Protein AF-Q26661-F1 (afdb_monomer)

Radius of gyration: 33.46 Å; Cα contacts (8 Å, |Δi|>4): 283; chains: 1; bounding box: 77×28×89 Å

Foldseek 3Di:
DFQCVVVQAPPPWDWADDDVDIATHEDAQFDDRRRPDGDFQCPVVQAPPPWDWDGDRNHIATHADQQFDDRRSPDGDFPCVVVQAPPPWDWAGDRNDIATHEDPQFDDRRSPHGNDDDDPQFGQDPVRDTWDWDQDPVRDTDTDDDDPVNVVVPDD

Solvent-accessible surface area (backbone atoms only — not comparable to full-atom values): 9278 Å² total; per-residue (Å²): 134,72,62,50,80,72,61,72,28,32,85,81,17,47,65,40,78,49,93,95,43,63,47,39,49,49,40,86,31,38,36,67,79,34,18,78,37,74,48,66,52,42,77,79,58,65,31,31,85,78,19,48,65,41,65,40,89,59,38,65,45,42,49,49,43,86,28,38,35,66,82,32,18,74,37,71,48,65,53,46,76,76,60,65,30,30,85,79,18,48,62,41,66,50,77,61,42,63,47,41,50,49,42,94,55,33,32,66,79,33,19,78,40,73,53,78,44,74,98,86,80,50,38,52,55,103,82,75,46,80,51,64,80,54,86,45,101,84,74,58,74,63,57,77,88,70,54,75,70,51,60,77,67,71,74,127

Sequence (156 aa):
IDECASMPCLNGGACIEMVNGYTCQCVAGYTGVICETDIDECASAPCQNGGVCTDTINGYICACVPGFTGSNCETNINECASLPCQNGGLCIDGIAGYTCQCRLGYIGVNCEEVGFCDLEGMWYNECNDQVTITKTSTGMMLGDYMTYNERALGYA

Mean predicted aligned error: 12.05 Å

Secondary structure (DSSP, 8-state):
--GGGG----TTPEEEEETTEEEEEPPTTEESTTS-EE--TTTT----TTPEEEEETTEEEEEPPTTEESTTS-EE--GGGG----TTPEEEE-SSSEEEEPPTTEESTTS-EE----TTS-EE-TT--EE--BPPTTS--B-----HHHHTTT--

InterPro domains:
  IPR000152 EGF-type aspartate/asparagine hydroxylation site [PS00010] (53-64)
  IPR000152 EGF-type aspartate/asparagine hydroxylation site [PS00010] (91-102)
  IPR000742 EGF-like domain [PF00008] (4-32)
  IPR000742 EGF-like domain [PF00008] (42-72)
  IPR000742 EGF-like domain [PF00008] (80-109)
  IPR000742 EGF-like domain [PS00022] (24-35)
  IPR000742 EGF-like domain [PS00022] (62-73)
  IPR000742 EGF-like domain [PS00022] (100-111)
  IPR000742 EGF-like domain [PS01186] (24-35)
  IPR000742 EGF-like domain [PS01186] (62-73)
  IPR000742 EGF-like domain [PS01186] (100-111)
  IPR000742 EGF-like domain [PS50026] (1-36)
  IPR000742 EGF-like domain [PS50026] (38-74)
  IPR000742 EGF-like domain [PS50026] (76-112)
  IPR000742 EGF-like domain [SM00181] (3-36)
  IPR000742 EGF-like domain [SM00181] (41-74)
  IPR000742 EGF-like domain [SM00181] (79-112)
  IPR001881 EGF-like calcium-binding domain [SM00179] (1-36)
  IPR001881 EGF-like calcium-binding domain [SM00179] (38-74)
  IPR001881 EGF-like calcium-binding domain [SM00179] (76-112)

pLDDT: mean 81.38, std 23.87, range [35.12, 98.75]

Organism: Strongylocentrotus purpuratus (NCBI:txid7668)

Structure (mmCIF, N/CA/C/O backbone):
data_AF-Q26661-F1
#
_entry.id   AF-Q26661-F1
#
loop_
_atom_site.group_PDB
_atom_site.id
_atom_site.type_symbol
_atom_site.label_atom_id
_atom_site.label_alt_id
_atom_site.label_comp_id
_atom_site.label_asym_id
_atom_site.label_entity_id
_atom_site.label_seq_id
_atom_site.pdbx_PDB_ins_code
_atom_site.Cartn_x
_atom_site.Cartn_y
_atom_site.Cartn_z
_atom_site.occupancy
_atom_site.B_iso_or_equiv
_atom_site.auth_seq_id
_atom_site.auth_comp_id
_atom_site.auth_asym_id
_atom_site.auth_atom_id
_atom_site.pdbx_PDB_model_num
ATOM 1 N N . ILE A 1 1 ? 30.501 -5.701 -43.482 1.00 84.62 1 ILE A N 1
ATOM 2 C CA . ILE A 1 1 ? 31.016 -5.592 -42.101 1.00 84.62 1 ILE A CA 1
ATOM 3 C C . ILE A 1 1 ? 29.849 -6.008 -41.227 1.00 84.62 1 ILE A C 1
ATOM 5 O O . ILE A 1 1 ? 28.746 -5.713 -41.646 1.00 84.62 1 ILE A O 1
ATOM 9 N N . ASP A 1 2 ? 30.073 -6.782 -40.169 1.00 89.38 2 ASP A N 1
ATOM 10 C CA . ASP A 1 2 ? 29.000 -7.214 -39.264 1.00 89.38 2 ASP A CA 1
ATOM 11 C C . ASP A 1 2 ? 29.128 -6.383 -37.989 1.00 89.38 2 ASP A C 1
ATOM 13 O O . ASP A 1 2 ? 30.044 -6.580 -37.184 1.00 89.38 2 ASP A O 1
ATOM 17 N N . GLU A 1 3 ? 28.260 -5.390 -3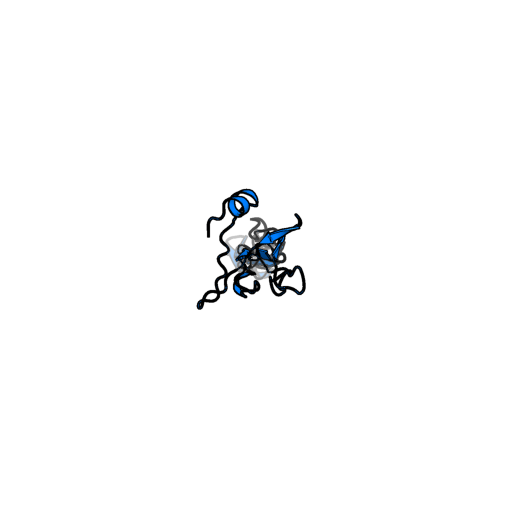7.852 1.00 93.56 3 GLU A N 1
ATOM 18 C CA . GLU A 1 3 ? 28.224 -4.490 -36.708 1.00 93.56 3 GLU A CA 1
ATOM 19 C C . GLU A 1 3 ? 27.760 -5.206 -35.422 1.00 93.56 3 GLU A C 1
ATOM 21 O O . GLU A 1 3 ? 28.172 -4.824 -34.319 1.00 93.56 3 GLU A O 1
ATOM 26 N N . CYS A 1 4 ? 26.983 -6.289 -35.542 1.00 96.12 4 CYS A N 1
ATOM 27 C CA . CYS A 1 4 ? 26.506 -7.092 -34.416 1.00 96.12 4 CYS A CA 1
ATOM 28 C C . CYS A 1 4 ? 27.573 -8.028 -33.828 1.00 96.12 4 CYS A C 1
ATOM 30 O O . CYS A 1 4 ? 27.434 -8.443 -32.675 1.00 96.12 4 CYS A O 1
ATOM 32 N N . ALA A 1 5 ? 28.674 -8.298 -34.539 1.00 95.50 5 ALA A N 1
ATOM 33 C CA . ALA A 1 5 ? 29.789 -9.114 -34.041 1.00 95.50 5 ALA A CA 1
ATOM 34 C C . ALA A 1 5 ? 30.406 -8.588 -32.724 1.00 95.50 5 ALA A C 1
ATOM 36 O O . ALA A 1 5 ? 31.016 -9.347 -31.971 1.00 95.50 5 ALA A O 1
ATOM 37 N N . SER A 1 6 ? 30.240 -7.292 -32.437 1.00 94.31 6 SER A N 1
ATOM 38 C CA . SER A 1 6 ? 30.691 -6.638 -31.200 1.00 94.31 6 SER A CA 1
ATOM 39 C C . SER A 1 6 ? 29.724 -6.764 -30.014 1.00 94.31 6 SER A C 1
A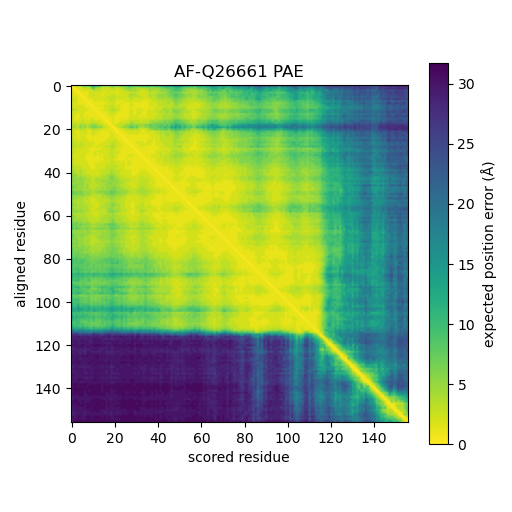TOM 41 O O . SER A 1 6 ? 30.071 -6.331 -28.918 1.00 94.31 6 SER A O 1
ATOM 43 N N . MET A 1 7 ? 28.542 -7.361 -30.216 1.00 95.25 7 MET A N 1
ATOM 44 C CA . MET A 1 7 ? 27.441 -7.423 -29.242 1.00 95.25 7 MET A CA 1
ATOM 45 C C . MET A 1 7 ? 27.111 -6.045 -28.631 1.00 95.25 7 MET A C 1
ATOM 47 O O . MET A 1 7 ? 27.211 -5.868 -27.417 1.00 95.25 7 MET A O 1
ATOM 51 N N . PRO A 1 8 ? 26.733 -5.049 -29.455 1.00 96.50 8 PRO A N 1
ATOM 52 C CA . PRO A 1 8 ? 26.565 -3.675 -28.986 1.00 96.50 8 PRO A CA 1
ATOM 53 C C . PRO A 1 8 ? 25.321 -3.465 -28.106 1.00 96.50 8 PRO A C 1
ATOM 55 O O . PRO A 1 8 ? 25.284 -2.506 -27.341 1.00 96.50 8 PRO A O 1
ATOM 58 N N . CYS A 1 9 ? 24.309 -4.333 -28.205 1.00 98.12 9 CYS A N 1
ATOM 59 C CA . CYS A 1 9 ? 23.066 -4.226 -27.442 1.00 98.12 9 CYS A CA 1
ATOM 60 C C . CYS A 1 9 ? 23.241 -4.749 -26.011 1.00 98.12 9 CYS A C 1
ATOM 62 O O . CYS A 1 9 ? 23.657 -5.889 -25.799 1.00 98.12 9 CYS A O 1
ATOM 64 N N . LEU A 1 10 ? 22.893 -3.920 -25.032 1.00 97.75 10 LEU A N 1
ATOM 65 C CA . LEU A 1 10 ? 22.986 -4.215 -23.607 1.00 97.75 10 LEU A CA 1
ATOM 66 C C . LEU A 1 10 ? 21.712 -4.893 -23.087 1.00 97.75 10 LEU A C 1
ATOM 68 O O . LEU A 1 10 ? 20.718 -5.031 -23.801 1.00 97.75 10 LEU A O 1
ATOM 72 N N . ASN A 1 11 ? 21.759 -5.343 -21.830 1.00 97.38 11 ASN A N 1
ATOM 73 C CA . ASN A 1 11 ? 20.603 -5.843 -21.076 1.00 97.38 11 ASN A CA 1
ATOM 74 C C . ASN A 1 11 ? 19.790 -6.941 -21.792 1.00 97.38 11 ASN A C 1
ATOM 76 O O . ASN A 1 11 ? 18.572 -7.029 -21.672 1.00 97.38 11 ASN A O 1
ATOM 80 N N . GLY A 1 12 ? 20.477 -7.800 -22.553 1.00 95.12 12 GLY A N 1
ATOM 81 C CA . GLY A 1 12 ? 19.851 -8.904 -23.285 1.00 95.12 12 GLY A CA 1
ATOM 82 C C . GLY A 1 12 ? 19.101 -8.486 -24.553 1.00 95.12 12 GLY A C 1
ATOM 83 O O . GLY A 1 12 ? 18.394 -9.315 -25.125 1.00 95.12 12 GLY A O 1
ATOM 84 N N . GLY A 1 13 ? 19.250 -7.236 -25.006 1.00 97.25 13 GLY A N 1
ATOM 85 C CA . GLY A 1 13 ? 18.693 -6.763 -26.270 1.00 97.25 13 GLY A CA 1
ATOM 86 C C . GLY A 1 13 ? 19.226 -7.547 -27.473 1.00 97.25 13 GLY A C 1
ATOM 87 O O . GLY A 1 13 ? 20.405 -7.900 -27.540 1.00 97.25 13 GLY A O 1
ATOM 88 N N . ALA A 1 14 ? 18.357 -7.812 -28.448 1.00 97.94 14 ALA A N 1
ATOM 89 C CA . ALA A 1 14 ? 18.731 -8.504 -29.675 1.00 97.94 14 ALA A CA 1
ATOM 90 C C . ALA A 1 14 ? 19.317 -7.514 -30.690 1.00 97.94 14 ALA A C 1
ATOM 92 O O . ALA A 1 14 ? 18.669 -6.529 -31.050 1.00 97.94 14 ALA A O 1
ATOM 93 N N . CYS A 1 15 ? 20.532 -7.785 -31.170 1.00 97.81 15 CYS A N 1
ATOM 94 C CA . CYS A 1 15 ? 21.144 -7.004 -32.242 1.00 97.81 15 CYS A CA 1
ATOM 95 C C . CYS A 1 15 ? 20.604 -7.440 -33.602 1.00 97.81 15 CYS A C 1
ATOM 97 O O . CYS A 1 15 ? 20.580 -8.631 -33.915 1.00 97.81 15 CYS A O 1
ATOM 99 N N . ILE A 1 16 ? 20.187 -6.466 -34.406 1.00 97.25 16 ILE A N 1
ATOM 100 C CA . ILE A 1 16 ? 19.678 -6.663 -35.759 1.00 97.25 16 ILE A CA 1
ATOM 101 C C . ILE A 1 16 ? 20.602 -5.910 -36.719 1.00 97.25 16 ILE A C 1
ATOM 103 O O . ILE A 1 16 ? 20.724 -4.684 -36.643 1.00 97.25 16 ILE A O 1
ATOM 107 N N . GLU A 1 17 ? 21.260 -6.650 -37.613 1.00 95.94 17 GLU A N 1
ATOM 108 C CA . GLU A 1 17 ? 22.136 -6.098 -38.653 1.00 95.94 17 GLU A CA 1
ATOM 109 C C . GLU A 1 17 ? 21.321 -5.266 -39.656 1.00 95.94 17 GLU A C 1
ATOM 111 O O . GLU A 1 17 ? 20.231 -5.658 -40.083 1.00 95.94 17 GLU A O 1
ATOM 116 N N . MET A 1 18 ? 21.853 -4.105 -40.037 1.00 94.50 18 MET A N 1
ATOM 117 C CA . MET A 1 18 ? 21.258 -3.179 -41.000 1.00 94.50 18 MET A CA 1
ATOM 118 C C . MET A 1 18 ? 22.288 -2.825 -42.081 1.00 94.50 18 MET A C 1
ATOM 120 O O . MET A 1 18 ? 23.478 -3.102 -41.964 1.00 94.50 18 MET A O 1
ATOM 124 N N . VAL A 1 19 ? 21.859 -2.176 -43.166 1.00 93.69 19 VAL A N 1
ATOM 125 C CA . VAL A 1 19 ? 22.803 -1.726 -44.202 1.00 93.69 19 VAL A CA 1
ATOM 126 C C . VAL A 1 19 ? 23.684 -0.599 -43.642 1.00 93.69 19 VAL A C 1
ATOM 128 O O . VAL A 1 19 ? 23.195 0.511 -43.438 1.00 93.69 19 VAL A O 1
ATOM 131 N N . ASN A 1 20 ? 24.981 -0.876 -43.454 1.00 88.06 20 ASN A N 1
ATOM 132 C CA . ASN A 1 20 ? 25.980 0.023 -42.849 1.00 88.06 20 ASN A CA 1
ATOM 133 C C . ASN A 1 20 ? 25.654 0.438 -41.400 1.00 88.06 20 ASN A C 1
ATOM 135 O O . ASN A 1 20 ? 25.886 1.590 -41.018 1.00 88.06 20 ASN A O 1
ATOM 139 N N . GLY A 1 21 ? 25.065 -0.456 -40.606 1.00 94.06 21 GLY A N 1
ATOM 140 C CA . GLY A 1 21 ? 24.753 -0.176 -39.210 1.00 94.06 21 GLY A CA 1
ATOM 141 C C . GLY A 1 21 ? 24.057 -1.334 -38.509 1.00 94.06 21 GLY A C 1
ATOM 142 O O . GLY A 1 21 ? 23.970 -2.442 -39.025 1.00 94.06 21 GLY A O 1
ATOM 143 N N . TYR A 1 22 ? 23.510 -1.057 -37.331 1.00 96.19 22 TYR A N 1
ATOM 144 C CA . TYR A 1 22 ? 22.716 -2.009 -36.559 1.00 96.19 22 TYR A CA 1
ATOM 145 C C . TYR A 1 22 ? 21.572 -1.289 -35.842 1.00 96.19 22 TYR A C 1
ATOM 147 O O . TYR A 1 22 ? 21.573 -0.063 -35.707 1.00 96.19 22 TYR A O 1
ATOM 155 N N . THR A 1 23 ? 20.597 -2.053 -35.364 1.00 97.50 23 THR A N 1
ATOM 156 C CA . THR A 1 23 ? 19.595 -1.588 -34.402 1.00 97.50 23 THR A CA 1
ATOM 157 C C . THR A 1 23 ? 19.436 -2.614 -33.286 1.00 97.50 23 THR A C 1
ATOM 159 O O . THR A 1 23 ? 19.657 -3.807 -33.501 1.00 97.50 23 THR A O 1
ATOM 162 N N . CYS A 1 24 ? 19.083 -2.153 -32.090 1.00 98.25 24 CYS A N 1
ATOM 163 C CA . CYS A 1 24 ? 18.839 -3.016 -30.946 1.00 98.25 24 CYS A CA 1
ATOM 164 C C . CYS A 1 24 ? 17.341 -3.135 -30.687 1.00 98.25 24 CYS A C 1
ATOM 166 O O . CYS A 1 24 ? 16.646 -2.139 -30.497 1.00 98.25 24 CYS A O 1
ATOM 168 N N . GLN A 1 25 ? 16.850 -4.369 -30.648 1.00 98.31 25 GLN A N 1
ATOM 169 C CA . GLN A 1 25 ? 15.525 -4.673 -30.136 1.00 98.31 25 GLN A CA 1
ATOM 170 C C . GLN A 1 25 ? 15.638 -4.956 -28.639 1.00 98.31 25 GLN A C 1
ATOM 172 O O . GLN A 1 25 ? 16.116 -6.016 -28.228 1.00 98.31 25 GLN A O 1
ATOM 177 N N . CYS A 1 26 ? 15.202 -3.997 -27.829 1.00 98.31 26 CYS A N 1
ATOM 178 C CA . CYS A 1 26 ? 15.260 -4.116 -26.380 1.00 98.31 26 CYS A CA 1
ATOM 179 C C . CYS A 1 26 ? 14.249 -5.130 -25.857 1.00 98.31 26 CYS A C 1
ATOM 181 O O . CYS A 1 26 ? 13.146 -5.277 -26.390 1.00 98.31 26 CYS A O 1
ATOM 183 N N . VAL A 1 27 ? 14.649 -5.840 -24.804 1.00 97.50 27 VAL A N 1
ATOM 184 C CA . VAL A 1 27 ? 13.712 -6.634 -24.012 1.00 97.50 27 VAL A CA 1
ATOM 185 C C . VAL A 1 27 ? 12.796 -5.692 -23.229 1.00 97.50 27 VAL A C 1
ATOM 187 O O . VAL A 1 27 ? 13.133 -4.527 -23.006 1.00 97.50 27 VAL A O 1
ATOM 190 N N . ALA A 1 28 ? 11.622 -6.185 -22.836 1.00 97.12 28 ALA A N 1
ATOM 191 C CA . ALA A 1 28 ? 10.681 -5.402 -22.042 1.00 97.12 28 ALA A CA 1
ATOM 192 C C . ALA A 1 28 ? 11.356 -4.918 -20.741 1.00 97.12 28 ALA A C 1
ATOM 194 O O . ALA A 1 28 ? 12.117 -5.678 -20.140 1.00 97.12 28 ALA A O 1
ATOM 195 N N . GLY A 1 29 ? 11.108 -3.665 -20.351 1.00 96.81 29 GLY A N 1
ATOM 196 C CA . GLY A 1 29 ? 11.779 -2.987 -19.232 1.00 96.81 29 GLY A CA 1
ATOM 197 C C . GLY A 1 29 ? 12.999 -2.149 -19.620 1.00 96.81 29 GLY A C 1
ATOM 198 O O . GLY A 1 29 ? 13.414 -1.315 -18.838 1.00 96.81 29 GLY A O 1
ATOM 199 N N . TYR A 1 30 ? 13.547 -2.279 -20.835 1.00 98.25 30 TYR A N 1
ATOM 200 C CA . TYR A 1 30 ? 14.687 -1.461 -21.270 1.00 98.25 30 TYR A CA 1
ATOM 201 C C . TYR A 1 30 ? 14.372 -0.590 -22.484 1.00 98.25 30 TYR A C 1
ATOM 203 O O . TYR A 1 30 ? 13.580 -0.937 -23.362 1.00 98.25 30 TYR A O 1
ATOM 211 N N . THR A 1 31 ? 15.053 0.547 -22.556 1.00 97.69 31 THR A N 1
ATOM 212 C CA . THR A 1 31 ? 14.983 1.527 -23.638 1.00 97.69 31 THR A CA 1
ATOM 213 C C . THR A 1 31 ? 16.368 2.113 -23.936 1.00 97.69 31 THR A C 1
ATOM 215 O O . THR A 1 31 ? 17.368 1.760 -23.309 1.00 97.69 31 THR A O 1
ATOM 218 N N . GLY A 1 32 ? 16.439 3.007 -24.919 1.00 97.62 32 GLY A N 1
ATOM 219 C CA . GLY A 1 32 ? 17.686 3.581 -25.421 1.00 97.62 32 GLY A CA 1
ATOM 220 C C . GLY A 1 32 ? 18.139 2.953 -26.736 1.00 97.62 32 GLY A C 1
ATOM 221 O O . GLY A 1 32 ? 17.540 2.003 -27.239 1.00 97.62 32 GLY A O 1
ATOM 222 N N . VAL A 1 33 ? 19.186 3.526 -27.330 1.00 97.38 33 VAL A N 1
ATOM 223 C CA . VAL A 1 33 ? 19.661 3.118 -28.666 1.00 97.38 33 VAL A CA 1
ATOM 224 C C . VAL A 1 33 ? 20.264 1.718 -28.630 1.00 97.38 33 VAL A C 1
ATOM 226 O O . VAL A 1 33 ? 20.141 0.964 -29.595 1.00 97.38 33 VAL A O 1
ATOM 229 N N . ILE A 1 34 ? 20.895 1.374 -27.511 1.00 97.75 34 ILE A N 1
ATOM 230 C CA . ILE A 1 34 ? 21.530 0.083 -27.278 1.00 97.75 34 ILE A CA 1
ATOM 231 C C . ILE A 1 34 ? 20.932 -0.631 -26.064 1.00 97.75 34 ILE A C 1
ATOM 233 O O . ILE A 1 34 ? 21.567 -1.522 -25.510 1.00 97.75 34 ILE A O 1
ATOM 237 N N . CYS A 1 35 ? 19.706 -0.275 -25.668 1.00 98.12 35 CYS A N 1
ATOM 238 C CA . CYS A 1 35 ? 19.003 -0.846 -24.515 1.00 98.12 35 CYS A CA 1
ATOM 239 C C . CYS A 1 35 ? 19.706 -0.590 -23.175 1.00 98.12 35 CYS A C 1
ATOM 241 O O . CYS A 1 35 ? 19.651 -1.413 -22.266 1.00 98.12 35 CYS A O 1
ATOM 243 N N . GLU A 1 36 ? 20.407 0.537 -23.065 1.00 97.75 36 GLU A N 1
ATOM 244 C CA . GLU A 1 36 ? 21.215 0.924 -21.910 1.00 97.75 36 GLU A CA 1
ATOM 245 C C . GLU A 1 36 ? 20.407 1.462 -20.726 1.00 97.75 36 GLU A C 1
ATOM 247 O O . GLU A 1 36 ? 20.929 1.521 -19.615 1.00 97.75 36 GLU A O 1
ATOM 252 N N . THR A 1 37 ? 19.166 1.886 -20.961 1.00 97.94 37 THR A N 1
ATOM 253 C CA . THR A 1 37 ? 18.343 2.574 -19.963 1.00 97.94 37 THR A CA 1
ATOM 254 C C . THR A 1 37 ? 17.274 1.629 -19.444 1.00 97.94 37 THR A C 1
ATOM 256 O O . THR A 1 37 ? 16.479 1.127 -20.233 1.00 97.94 37 THR A O 1
ATOM 259 N N . ASP A 1 3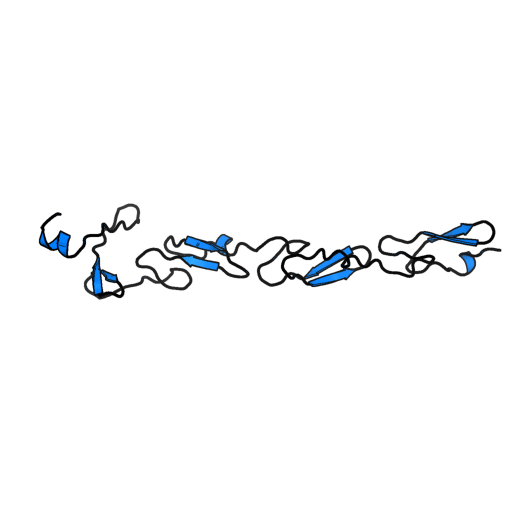8 ? 17.253 1.399 -18.135 1.00 97.94 38 ASP A N 1
ATOM 260 C CA . ASP A 1 38 ? 16.123 0.759 -17.456 1.00 97.94 38 ASP A CA 1
ATOM 261 C C . ASP A 1 38 ? 14.939 1.735 -17.428 1.00 97.94 38 ASP A C 1
ATOM 263 O O . ASP A 1 38 ? 15.130 2.941 -17.227 1.00 97.94 38 ASP A O 1
ATOM 267 N N . ILE A 1 39 ? 13.738 1.250 -17.717 1.00 98.38 39 ILE A N 1
ATOM 268 C CA . ILE A 1 39 ? 12.528 2.068 -17.697 1.00 98.38 39 ILE A CA 1
ATOM 269 C C . ILE A 1 39 ? 12.115 2.233 -16.239 1.00 98.38 39 ILE A C 1
ATOM 271 O O . ILE A 1 39 ? 11.789 1.261 -15.588 1.00 98.38 39 ILE A O 1
ATOM 275 N N . ASP A 1 40 ? 12.071 3.473 -15.751 1.00 98.06 40 ASP A N 1
ATOM 276 C CA . ASP A 1 40 ? 11.571 3.754 -14.402 1.00 98.06 40 ASP A CA 1
ATOM 277 C C . ASP A 1 40 ? 10.041 3.622 -14.373 1.00 98.06 40 ASP A C 1
ATOM 279 O O . ASP A 1 40 ? 9.302 4.559 -14.713 1.00 98.06 40 ASP A O 1
ATOM 283 N N . GLU A 1 41 ? 9.547 2.456 -13.962 1.00 98.25 41 GLU A N 1
ATOM 284 C CA . GLU A 1 41 ? 8.116 2.201 -13.822 1.00 98.25 41 GLU A CA 1
ATOM 285 C C . GLU A 1 41 ? 7.491 2.931 -12.616 1.00 98.25 41 GLU A C 1
ATOM 287 O O . GLU A 1 41 ? 6.264 3.061 -12.524 1.00 98.25 41 GLU A O 1
ATOM 292 N N . CYS A 1 42 ? 8.308 3.492 -11.721 1.00 98.38 42 CYS A N 1
ATOM 293 C CA . CYS A 1 42 ? 7.860 4.350 -10.628 1.00 98.38 42 CYS A CA 1
ATOM 294 C C . CYS A 1 42 ? 7.637 5.812 -11.045 1.00 98.38 42 CYS A C 1
ATOM 296 O O . CYS A 1 42 ? 7.003 6.559 -10.290 1.00 98.38 42 CYS A O 1
ATOM 298 N N . ALA A 1 43 ? 8.070 6.230 -12.240 1.00 98.06 43 ALA A N 1
ATOM 299 C CA . ALA A 1 43 ? 7.970 7.617 -12.707 1.00 98.06 43 ALA A CA 1
ATOM 300 C C . ALA A 1 43 ? 6.528 8.160 -12.753 1.00 98.06 43 ALA A C 1
ATOM 302 O O . ALA A 1 43 ? 6.307 9.364 -12.603 1.00 98.06 43 ALA A O 1
ATOM 303 N N . SER A 1 44 ? 5.526 7.289 -12.921 1.00 97.06 44 SER A N 1
ATOM 304 C CA . SER A 1 44 ? 4.107 7.670 -12.884 1.00 97.06 44 SER A CA 1
ATOM 305 C C . SER A 1 44 ? 3.502 7.712 -11.476 1.00 97.06 44 SER A C 1
ATOM 307 O O . SER A 1 44 ? 2.298 7.927 -11.353 1.00 97.06 44 SER A O 1
ATOM 309 N N . ALA A 1 45 ? 4.302 7.479 -10.430 1.00 97.81 45 ALA A N 1
ATOM 310 C CA . ALA A 1 45 ? 3.874 7.355 -9.036 1.00 97.81 45 ALA A CA 1
ATOM 311 C C . ALA A 1 45 ? 2.680 6.388 -8.847 1.00 97.81 45 ALA A C 1
ATOM 313 O O . ALA A 1 45 ? 1.618 6.799 -8.375 1.00 97.81 45 ALA A O 1
ATOM 314 N N . PRO A 1 46 ? 2.823 5.099 -9.220 1.00 98.25 46 PRO A N 1
ATOM 315 C CA . PRO A 1 46 ? 1.710 4.149 -9.184 1.00 98.25 46 PRO A CA 1
ATOM 316 C C . PRO A 1 46 ? 1.238 3.803 -7.761 1.00 98.25 46 PRO A C 1
ATOM 318 O O . PRO A 1 46 ? 0.072 3.455 -7.573 1.00 98.25 46 PRO A O 1
ATOM 321 N N . CYS A 1 47 ? 2.114 3.908 -6.757 1.00 98.69 47 CYS A N 1
ATOM 322 C CA . CYS A 1 47 ? 1.788 3.597 -5.366 1.00 98.69 47 CYS A CA 1
ATOM 323 C C . CYS A 1 47 ? 0.968 4.718 -4.715 1.00 98.69 47 CYS A C 1
ATOM 325 O O . CYS A 1 47 ? 1.415 5.858 -4.595 1.00 98.69 47 CYS A O 1
ATOM 327 N N . GLN A 1 48 ? -0.232 4.377 -4.260 1.00 98.38 48 GLN A N 1
ATOM 328 C CA . GLN A 1 48 ? -1.180 5.279 -3.616 1.00 98.38 48 GLN A CA 1
ATOM 329 C C . GLN A 1 48 ? -0.969 5.324 -2.097 1.00 98.38 48 GLN A C 1
ATOM 331 O O . GLN A 1 48 ? -0.175 4.572 -1.532 1.00 98.38 48 GLN A O 1
ATOM 336 N N . ASN A 1 49 ? -1.689 6.230 -1.427 1.00 98.00 49 ASN A N 1
ATOM 337 C CA . ASN A 1 49 ? -1.791 6.304 0.037 1.00 98.00 49 ASN A CA 1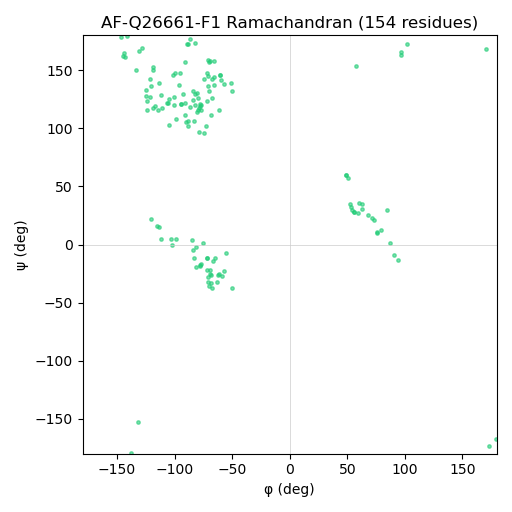
ATOM 338 C C . ASN A 1 49 ? -0.442 6.356 0.784 1.00 98.00 49 ASN A C 1
ATOM 340 O O . ASN A 1 49 ? -0.311 5.864 1.902 1.00 98.00 49 ASN A O 1
ATOM 344 N N . GLY A 1 50 ? 0.573 6.972 0.168 1.00 96.62 50 GLY A N 1
ATOM 345 C CA . GLY A 1 50 ? 1.909 7.109 0.755 1.00 96.62 50 GLY A CA 1
ATOM 346 C C . GLY A 1 50 ? 2.786 5.859 0.651 1.00 96.62 50 GLY A C 1
ATOM 347 O O . GLY A 1 50 ? 3.823 5.806 1.309 1.00 96.62 50 GLY A O 1
ATOM 348 N N . GLY A 1 51 ? 2.396 4.865 -0.154 1.00 98.06 51 GLY A N 1
ATOM 349 C CA . GLY A 1 51 ? 3.226 3.700 -0.450 1.00 98.06 51 GLY A CA 1
ATOM 350 C C . GLY A 1 51 ? 4.551 4.075 -1.123 1.00 98.06 51 GLY A C 1
ATOM 351 O O . GLY A 1 51 ? 4.624 5.016 -1.914 1.00 98.06 51 GLY A O 1
ATOM 352 N N . VAL A 1 52 ? 5.606 3.319 -0.816 1.00 98.56 52 VAL A N 1
ATOM 353 C CA . VAL A 1 52 ? 6.941 3.511 -1.401 1.00 98.56 52 VAL A CA 1
ATOM 354 C C . VAL A 1 52 ? 7.067 2.651 -2.652 1.00 98.56 52 VAL A C 1
ATOM 356 O O . VAL A 1 52 ? 6.930 1.430 -2.580 1.00 98.56 52 VAL A O 1
ATOM 359 N N . CYS A 1 53 ? 7.341 3.287 -3.789 1.00 98.62 53 CYS A N 1
ATOM 360 C CA . CYS A 1 53 ? 7.574 2.592 -5.049 1.00 98.62 53 CYS A CA 1
ATOM 361 C C . CYS A 1 53 ? 9.027 2.132 -5.154 1.00 98.62 53 CYS A C 1
ATOM 363 O O . CYS A 1 53 ? 9.947 2.908 -4.896 1.00 98.62 53 CYS A O 1
ATOM 365 N N . THR A 1 54 ? 9.221 0.869 -5.521 1.00 98.62 54 THR A N 1
ATOM 366 C CA . THR A 1 54 ? 10.517 0.306 -5.900 1.00 98.62 54 THR A CA 1
ATOM 367 C C . THR A 1 54 ? 10.440 -0.137 -7.348 1.00 98.62 54 THR A C 1
ATOM 369 O O . THR A 1 54 ? 9.621 -0.992 -7.689 1.00 98.62 54 THR A O 1
ATOM 372 N N . ASP A 1 55 ? 11.290 0.465 -8.167 1.00 98.00 55 ASP A N 1
ATOM 373 C CA . ASP A 1 55 ? 11.459 0.130 -9.573 1.00 98.00 55 ASP A CA 1
ATOM 374 C C . ASP A 1 55 ? 12.072 -1.269 -9.724 1.00 98.00 55 ASP A C 1
ATOM 376 O O . ASP A 1 55 ? 12.907 -1.690 -8.913 1.00 98.00 55 ASP A O 1
ATOM 380 N N . THR A 1 56 ? 11.619 -2.018 -10.723 1.00 97.12 56 THR A N 1
ATOM 381 C CA . THR A 1 56 ? 12.104 -3.368 -11.031 1.00 97.12 56 THR A CA 1
ATOM 382 C C . THR A 1 56 ? 12.130 -3.552 -12.539 1.00 97.12 56 THR A C 1
ATOM 384 O O . THR A 1 56 ? 11.424 -2.865 -13.245 1.00 97.12 56 THR A O 1
ATOM 387 N N . ILE A 1 57 ? 12.861 -4.533 -13.061 1.00 96.19 57 ILE A N 1
ATOM 388 C CA . ILE A 1 57 ? 12.905 -4.724 -14.517 1.00 96.19 57 ILE A CA 1
ATOM 389 C C . ILE A 1 57 ? 11.498 -5.028 -15.059 1.00 96.19 57 ILE A C 1
ATOM 391 O O . ILE A 1 57 ? 10.943 -6.097 -14.773 1.00 96.19 57 ILE A O 1
ATOM 395 N N . ASN A 1 58 ? 10.976 -4.127 -15.901 1.00 96.50 58 ASN A N 1
ATOM 396 C CA . ASN A 1 58 ? 9.675 -4.240 -16.565 1.00 96.50 58 ASN A CA 1
ATOM 397 C C . ASN A 1 58 ? 8.486 -4.275 -15.587 1.00 96.50 58 ASN A C 1
ATOM 399 O O . ASN A 1 58 ? 7.501 -4.995 -15.809 1.00 96.50 58 ASN A O 1
ATOM 403 N N . GLY A 1 59 ? 8.577 -3.547 -14.479 1.00 97.38 59 GLY A N 1
ATOM 404 C CA . GLY A 1 59 ? 7.510 -3.464 -13.497 1.00 97.38 59 GLY A CA 1
ATOM 405 C C . GLY A 1 59 ? 7.912 -2.710 -12.239 1.00 97.38 59 GLY A C 1
ATOM 406 O O . GLY A 1 59 ? 9.004 -2.189 -12.096 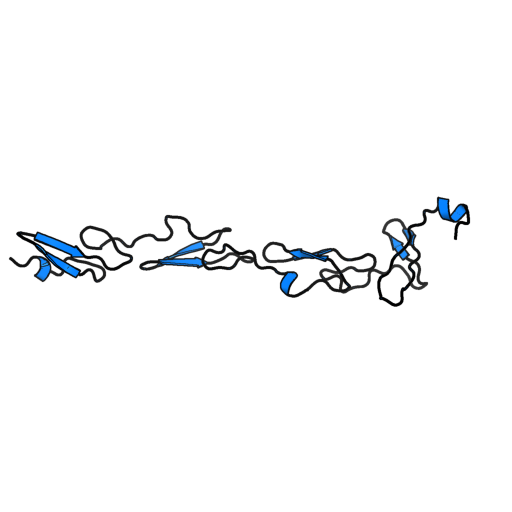1.00 97.38 59 GLY A O 1
ATOM 407 N N . TYR A 1 60 ? 7.037 -2.711 -11.245 1.00 98.38 60 TYR A N 1
ATOM 408 C CA . TYR A 1 60 ? 7.314 -2.049 -9.976 1.00 98.38 60 TYR A CA 1
ATOM 409 C C . TYR A 1 60 ? 6.704 -2.827 -8.816 1.00 98.38 60 TYR A C 1
ATOM 411 O O . TYR A 1 60 ? 5.796 -3.647 -8.985 1.00 98.38 60 TYR A O 1
ATOM 419 N N . ILE A 1 61 ? 7.188 -2.536 -7.612 1.00 98.44 61 ILE A N 1
ATOM 420 C CA . ILE A 1 61 ? 6.646 -3.060 -6.360 1.00 98.44 61 ILE A CA 1
ATOM 421 C C . ILE A 1 61 ? 6.301 -1.889 -5.445 1.00 98.44 61 ILE A C 1
ATOM 423 O O . ILE A 1 61 ? 7.145 -1.039 -5.161 1.00 98.44 61 ILE A O 1
ATOM 427 N N . CYS A 1 62 ? 5.069 -1.872 -4.937 1.00 98.75 62 CYS A N 1
ATOM 428 C CA . CYS A 1 62 ? 4.650 -0.930 -3.907 1.00 98.75 62 CYS A CA 1
ATOM 429 C C . CYS A 1 62 ? 4.790 -1.545 -2.514 1.00 98.75 62 CYS A C 1
ATOM 431 O O . CYS A 1 62 ? 4.149 -2.544 -2.188 1.00 98.75 62 CYS A O 1
ATOM 433 N N . ALA A 1 63 ? 5.595 -0.913 -1.663 1.00 98.62 63 ALA A N 1
ATOM 434 C CA . ALA A 1 63 ? 5.616 -1.186 -0.235 1.00 98.62 63 ALA A CA 1
ATOM 435 C C . ALA A 1 63 ? 4.581 -0.293 0.461 1.00 98.62 63 ALA A C 1
ATOM 437 O O . ALA A 1 63 ? 4.774 0.918 0.598 1.00 98.62 63 ALA A O 1
ATOM 438 N N . CYS A 1 64 ? 3.467 -0.891 0.880 1.00 98.69 64 CYS A N 1
ATOM 439 C CA . CYS A 1 64 ? 2.376 -0.161 1.514 1.00 98.69 64 CYS A CA 1
ATOM 440 C C . CYS A 1 64 ? 2.713 0.247 2.945 1.00 98.69 64 CYS A C 1
ATOM 442 O O . CYS A 1 64 ? 3.335 -0.504 3.700 1.00 98.69 64 CYS A O 1
ATOM 444 N N . VAL A 1 65 ? 2.268 1.444 3.324 1.00 98.00 65 VAL A N 1
ATOM 445 C CA . VAL A 1 65 ? 2.286 1.879 4.723 1.00 98.00 65 VAL A CA 1
ATOM 446 C C . VAL A 1 65 ? 1.253 1.077 5.531 1.00 98.00 65 VAL A C 1
ATOM 448 O O . VAL A 1 65 ? 0.310 0.532 4.944 1.00 98.00 65 VAL A O 1
ATOM 451 N N . PRO A 1 66 ? 1.401 0.980 6.867 1.00 97.75 66 PRO A N 1
ATOM 452 C CA . PRO A 1 66 ? 0.419 0.300 7.707 1.00 97.75 66 PRO A CA 1
ATOM 453 C C . PRO A 1 66 ? -1.006 0.805 7.447 1.00 97.75 66 PRO A C 1
ATOM 455 O O . PRO A 1 66 ? -1.218 2.006 7.293 1.00 97.75 66 PRO A O 1
ATOM 458 N N . GLY A 1 67 ? -1.969 -0.118 7.407 1.00 97.50 67 GLY A N 1
ATOM 459 C CA . GLY A 1 67 ? -3.376 0.181 7.121 1.00 97.50 67 GLY A CA 1
ATOM 460 C C . GLY A 1 67 ? -3.762 0.111 5.643 1.00 97.50 67 GLY A C 1
ATOM 461 O O . GLY A 1 67 ? -4.944 0.123 5.347 1.00 97.50 67 GLY A O 1
ATOM 462 N N . PHE A 1 68 ? -2.822 -0.028 4.702 1.00 98.50 68 PHE A N 1
ATOM 463 C CA . PHE A 1 68 ? -3.152 -0.157 3.276 1.00 98.50 68 PHE A CA 1
ATOM 464 C C . PHE A 1 68 ? -2.679 -1.478 2.669 1.00 98.50 68 PHE A C 1
ATOM 466 O O . PHE A 1 68 ? -1.704 -2.090 3.103 1.00 98.50 68 PHE A O 1
ATOM 473 N N . THR A 1 69 ? -3.387 -1.919 1.634 1.00 98.19 69 THR A N 1
ATOM 474 C CA . THR A 1 69 ? -3.119 -3.140 0.875 1.00 98.19 69 THR A CA 1
ATOM 475 C C . THR A 1 69 ? -3.495 -2.966 -0.601 1.00 98.19 69 THR A C 1
ATOM 477 O O . THR A 1 69 ? -3.984 -1.912 -1.015 1.00 98.19 69 THR A O 1
ATOM 480 N N . GLY A 1 70 ? -3.265 -4.006 -1.401 1.00 98.25 70 GLY A N 1
ATOM 481 C CA . GLY A 1 7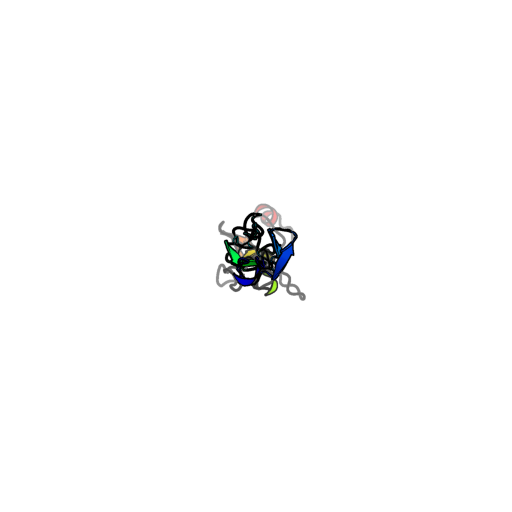0 ? -3.387 -3.980 -2.857 1.00 98.25 70 GLY A CA 1
ATOM 482 C C . GLY A 1 70 ? -2.045 -3.751 -3.548 1.00 98.25 70 GLY A C 1
ATOM 483 O O . GLY A 1 70 ? -1.067 -3.329 -2.932 1.00 98.25 70 GLY A O 1
ATOM 484 N N . SER A 1 71 ? -1.992 -4.056 -4.842 1.00 97.88 71 SER A N 1
ATOM 485 C CA . SER A 1 71 ? -0.778 -3.933 -5.664 1.00 97.88 71 SER A CA 1
ATOM 486 C C . SER A 1 71 ? -0.264 -2.496 -5.764 1.00 97.88 71 SER A C 1
ATOM 488 O O . SER A 1 71 ? 0.933 -2.292 -5.931 1.00 97.88 71 SER A O 1
ATOM 490 N N . ASN A 1 72 ? -1.157 -1.514 -5.620 1.00 98.44 72 ASN A N 1
ATOM 491 C CA . ASN A 1 72 ? -0.851 -0.089 -5.637 1.00 98.44 72 ASN A CA 1
ATOM 492 C C . ASN A 1 72 ? -1.133 0.570 -4.282 1.00 98.44 72 ASN A C 1
ATOM 494 O O . ASN A 1 72 ? -1.229 1.792 -4.219 1.00 98.44 72 ASN A O 1
ATOM 498 N N . CYS A 1 73 ? -1.294 -0.203 -3.203 1.00 98.56 73 CYS A N 1
ATOM 499 C CA . CYS A 1 73 ? -1.695 0.304 -1.886 1.00 98.56 73 CYS A CA 1
ATOM 500 C C . CYS A 1 73 ? -3.016 1.092 -1.908 1.00 98.56 73 CYS A C 1
ATOM 502 O O . CYS A 1 73 ? -3.226 1.998 -1.105 1.00 98.56 73 CYS A O 1
ATOM 504 N N . GLU A 1 74 ? -3.902 0.774 -2.851 1.00 98.31 74 GLU A N 1
ATOM 505 C CA . GLU A 1 74 ? -5.144 1.493 -3.134 1.00 98.31 74 GLU A CA 1
ATOM 506 C C . GLU A 1 74 ? -6.269 1.187 -2.138 1.00 98.31 74 GLU A C 1
ATOM 508 O O . GLU A 1 74 ? -7.249 1.925 -2.056 1.00 98.31 74 GLU A O 1
ATOM 513 N N . THR A 1 75 ? -6.143 0.096 -1.384 1.00 98.25 75 THR A N 1
ATOM 514 C CA . THR A 1 75 ? -7.204 -0.407 -0.511 1.00 98.25 75 THR A CA 1
ATOM 515 C C . THR A 1 75 ? -6.861 -0.131 0.944 1.00 98.25 75 THR A C 1
ATOM 517 O O . THR A 1 75 ? -5.839 -0.611 1.427 1.00 98.25 75 THR A O 1
ATOM 520 N N . ASN A 1 76 ? -7.722 0.597 1.659 1.00 97.94 76 ASN A N 1
ATOM 521 C CA . ASN A 1 76 ? -7.652 0.662 3.119 1.00 97.94 76 ASN A CA 1
ATOM 522 C C . ASN A 1 76 ? -8.076 -0.693 3.711 1.00 97.94 76 ASN A C 1
ATOM 524 O O . ASN A 1 76 ? -9.075 -1.279 3.279 1.00 97.94 76 ASN A O 1
ATOM 528 N N . ILE A 1 77 ? -7.298 -1.215 4.652 1.00 98.44 77 ILE A N 1
ATOM 529 C CA . ILE A 1 77 ? -7.584 -2.468 5.343 1.00 98.44 77 ILE A CA 1
ATOM 530 C C . ILE A 1 77 ? -8.759 -2.221 6.282 1.00 98.44 77 ILE A C 1
ATOM 532 O O . ILE A 1 77 ? -8.695 -1.367 7.146 1.00 98.44 77 ILE A O 1
ATOM 536 N N . ASN A 1 78 ? -9.824 -3.007 6.134 1.00 97.94 78 ASN A N 1
ATOM 537 C CA . ASN A 1 78 ? -10.972 -2.907 7.026 1.00 97.94 78 ASN A CA 1
ATOM 538 C C . ASN A 1 78 ? -10.678 -3.627 8.349 1.00 97.94 78 ASN A C 1
ATOM 540 O O . ASN A 1 78 ? -10.865 -4.847 8.453 1.00 97.94 78 ASN A O 1
ATOM 544 N N . GLU A 1 79 ? -10.254 -2.892 9.374 1.00 98.12 79 GLU A N 1
ATOM 545 C CA . GLU A 1 79 ? -9.962 -3.480 10.683 1.00 98.12 79 GLU A CA 1
ATOM 546 C C . GLU A 1 79 ? -11.227 -3.970 11.415 1.00 98.12 79 GLU A C 1
ATOM 548 O O . GLU A 1 79 ? -11.171 -4.897 12.235 1.00 98.12 79 GLU A O 1
ATOM 553 N N . CYS A 1 80 ? -12.399 -3.445 11.047 1.00 98.19 80 CYS A N 1
ATOM 554 C CA . CYS A 1 80 ? -13.692 -3.899 11.556 1.00 98.19 80 CYS A CA 1
ATOM 555 C C . CYS A 1 80 ? -14.130 -5.274 11.025 1.00 98.19 80 CYS A C 1
ATOM 557 O O . CYS A 1 80 ? -15.066 -5.859 11.576 1.00 98.19 80 CYS A O 1
ATOM 559 N N . ALA A 1 81 ? -13.465 -5.834 10.005 1.00 97.81 81 ALA A N 1
ATOM 560 C CA . ALA A 1 81 ? -13.811 -7.143 9.436 1.00 97.81 81 ALA A CA 1
ATOM 561 C C . ALA A 1 81 ? -13.701 -8.297 10.452 1.00 97.81 81 ALA A C 1
ATOM 563 O O . ALA A 1 81 ? -14.388 -9.309 10.324 1.00 97.81 81 ALA A O 1
ATOM 564 N N . SER A 1 82 ? -12.865 -8.128 11.480 1.00 96.69 82 SER A N 1
ATOM 565 C CA . SER A 1 82 ? -12.711 -9.083 12.585 1.00 96.69 82 SER A CA 1
ATOM 566 C C . SER A 1 82 ? -13.785 -8.959 13.677 1.00 96.69 82 SER A C 1
ATOM 568 O O . SER A 1 82 ? -13.785 -9.756 14.612 1.00 96.69 82 SER A O 1
ATOM 570 N N . LEU A 1 83 ? -14.708 -7.995 13.548 1.00 97.06 83 LEU A N 1
ATOM 571 C CA . LEU A 1 83 ? -15.734 -7.645 14.538 1.00 97.06 83 LEU A CA 1
ATOM 572 C C . LEU A 1 83 ? -15.157 -7.418 15.951 1.00 97.06 83 LEU A C 1
ATOM 574 O O . LEU A 1 83 ? -15.579 -8.079 16.901 1.00 97.06 83 LEU A O 1
ATOM 578 N N . PRO A 1 84 ? -14.203 -6.481 16.116 1.00 97.75 84 PRO A N 1
ATOM 579 C CA . PRO A 1 84 ? -13.506 -6.314 17.388 1.00 97.75 84 PRO A CA 1
ATOM 580 C C . PRO A 1 84 ? -14.387 -5.720 18.498 1.00 97.75 84 PRO A C 1
ATOM 582 O O . PRO A 1 84 ? -14.170 -6.007 19.673 1.00 97.75 84 PRO A O 1
ATOM 585 N N . CYS A 1 85 ? -15.394 -4.915 18.144 1.00 97.62 85 CYS A N 1
ATOM 586 C CA . CYS A 1 85 ? -16.275 -4.261 19.108 1.00 97.62 85 CYS A CA 1
ATOM 587 C C . CYS A 1 85 ? -17.307 -5.238 19.680 1.00 97.62 85 CYS A C 1
ATOM 589 O O . CYS A 1 85 ? -18.192 -5.731 18.977 1.00 97.62 85 CYS A O 1
ATOM 591 N N . GLN A 1 86 ? -17.218 -5.483 20.982 1.00 93.69 86 GLN A N 1
ATOM 592 C CA . GLN A 1 86 ? -18.098 -6.371 21.727 1.00 93.69 86 GLN A CA 1
ATOM 593 C C . GLN A 1 86 ? -19.403 -5.672 22.126 1.00 93.69 86 GLN A C 1
ATOM 595 O O . GLN A 1 86 ? -19.601 -4.475 21.908 1.00 93.69 86 GLN A O 1
ATOM 600 N N . ASN A 1 87 ? -20.330 -6.445 22.698 1.00 86.00 87 ASN A N 1
ATOM 601 C CA . ASN A 1 87 ? -21.563 -5.941 23.317 1.00 86.00 87 ASN A CA 1
ATOM 602 C C . ASN A 1 87 ? -22.422 -5.032 22.409 1.00 86.00 87 ASN A C 1
ATOM 604 O O . ASN A 1 87 ? -23.159 -4.156 22.866 1.00 86.00 87 ASN A O 1
ATOM 608 N N . GLY A 1 88 ? -22.352 -5.262 21.094 1.00 86.94 88 GLY A N 1
ATOM 609 C CA . GLY A 1 88 ? -23.111 -4.508 20.098 1.00 86.94 88 GLY A CA 1
ATOM 610 C C . GLY A 1 88 ? -22.605 -3.083 19.864 1.00 86.94 88 GLY A C 1
ATOM 611 O O . GLY A 1 88 ? -23.388 -2.254 19.385 1.00 86.94 88 GLY A O 1
ATOM 612 N N . GLY A 1 89 ? -21.347 -2.793 20.215 1.00 93.12 89 GLY A N 1
ATOM 613 C CA . GLY A 1 89 ? -20.664 -1.557 19.841 1.00 93.12 89 GLY A CA 1
ATOM 614 C C . GLY A 1 89 ? -20.552 -1.402 18.322 1.00 93.12 89 GLY A C 1
ATOM 615 O O . GLY A 1 89 ? -20.417 -2.384 17.589 1.00 93.12 89 GLY A O 1
ATOM 616 N N . LEU A 1 90 ? -20.631 -0.160 17.843 1.00 96.44 90 LEU A N 1
ATOM 617 C CA . LEU A 1 90 ? -20.430 0.162 16.432 1.00 96.44 90 LEU A CA 1
ATOM 618 C C . LEU A 1 90 ? -18.929 0.258 16.158 1.00 96.44 90 LEU A C 1
ATOM 620 O O . LEU A 1 90 ? -18.248 1.093 16.749 1.00 96.44 90 LEU A O 1
ATOM 624 N N . CYS A 1 91 ? -18.428 -0.583 15.256 1.00 98.44 91 CYS A N 1
ATOM 625 C CA . CYS A 1 91 ? -17.055 -0.477 14.781 1.00 98.44 91 CYS A CA 1
ATOM 626 C C . CYS A 1 91 ? -16.952 0.580 13.685 1.00 98.44 91 CYS A C 1
ATOM 628 O O . CYS A 1 91 ? -17.720 0.554 12.721 1.00 98.44 91 CYS A O 1
ATOM 630 N N . ILE A 1 92 ? -16.002 1.493 13.849 1.00 98.31 92 ILE A N 1
ATOM 631 C CA . ILE A 1 92 ? -15.664 2.532 12.886 1.00 98.31 92 ILE A CA 1
ATOM 632 C C . ILE A 1 92 ? -14.250 2.242 12.393 1.00 98.31 92 ILE A C 1
ATOM 634 O O . ILE A 1 92 ? -13.297 2.264 13.175 1.00 98.31 92 ILE A O 1
ATOM 638 N N . ASP A 1 93 ? -14.150 1.944 11.103 1.00 97.81 93 ASP A N 1
ATOM 639 C CA . ASP A 1 93 ? -12.889 1.692 10.412 1.00 97.81 93 ASP A CA 1
ATOM 640 C C . ASP A 1 93 ? -12.023 2.959 10.371 1.00 97.81 93 ASP A C 1
ATOM 642 O O . ASP A 1 93 ? -12.545 4.075 10.267 1.00 97.81 93 ASP A O 1
ATOM 646 N N . GLY A 1 94 ? -10.709 2.790 10.480 1.00 96.00 94 GLY A N 1
ATOM 647 C CA . GLY A 1 94 ? -9.734 3.876 10.512 1.00 96.00 94 GLY A CA 1
ATOM 648 C C . GLY A 1 94 ? -8.576 3.611 9.557 1.00 96.00 94 GLY A C 1
ATOM 649 O O . GLY A 1 94 ? -8.748 2.977 8.526 1.00 96.00 94 GLY A O 1
ATOM 650 N N . ILE A 1 95 ? -7.399 4.166 9.854 1.00 96.75 95 ILE A N 1
ATOM 651 C CA . ILE A 1 95 ? -6.164 3.841 9.130 1.00 96.75 95 ILE A CA 1
ATOM 652 C C . ILE A 1 95 ? -5.277 3.063 10.092 1.00 96.75 95 ILE A C 1
ATOM 654 O O . ILE A 1 95 ? -4.858 3.615 11.113 1.00 96.75 95 ILE A O 1
ATOM 658 N N . ALA A 1 96 ? -4.974 1.811 9.742 1.00 96.50 96 ALA A N 1
ATOM 659 C CA . ALA A 1 96 ? -4.160 0.902 10.551 1.00 96.50 96 ALA A CA 1
ATOM 660 C C . ALA A 1 96 ? -4.743 0.642 11.952 1.00 96.50 96 ALA A C 1
ATOM 662 O O . ALA A 1 96 ? -4.004 0.379 12.907 1.00 96.50 96 ALA A O 1
ATOM 663 N N . GLY A 1 97 ? -6.060 0.757 12.098 1.00 97.19 97 GLY A N 1
ATOM 664 C CA . GLY A 1 97 ? -6.744 0.673 13.374 1.00 97.19 97 GLY A CA 1
ATOM 665 C C . GLY A 1 97 ? -8.208 1.075 13.266 1.00 97.19 97 GLY A C 1
ATOM 666 O O . GLY A 1 97 ? -8.647 1.669 12.292 1.00 97.19 97 GLY A O 1
ATOM 667 N N . TYR A 1 98 ? -8.961 0.796 14.322 1.00 98.31 98 TYR A N 1
ATOM 668 C CA . TYR A 1 98 ? -10.397 1.046 14.398 1.00 98.31 98 TYR A CA 1
ATOM 669 C C . TYR A 1 98 ? -10.749 1.779 15.691 1.00 98.31 98 TYR A C 1
ATOM 671 O O . TYR A 1 98 ? -9.956 1.854 16.631 1.00 98.31 98 TYR A O 1
ATOM 679 N N . THR A 1 99 ? -11.967 2.308 15.751 1.00 98.25 99 THR A N 1
ATOM 680 C CA . THR A 1 99 ? -12.566 2.843 16.977 1.00 98.25 99 THR A CA 1
ATOM 681 C C . THR A 1 99 ? -13.898 2.159 17.237 1.00 98.25 99 THR A C 1
ATOM 683 O O . THR A 1 99 ? -14.735 2.056 16.341 1.00 98.25 99 THR A O 1
ATOM 686 N N . CYS A 1 100 ? -14.119 1.719 18.474 1.00 98.19 100 CYS A N 1
ATOM 687 C CA . CYS A 1 100 ? -15.418 1.220 18.901 1.00 98.19 100 CYS A CA 1
ATOM 688 C C . CYS A 1 100 ? -16.233 2.333 19.555 1.00 98.19 100 CYS A C 1
ATOM 690 O O . CYS A 1 100 ? -15.851 2.893 20.580 1.00 98.19 100 CYS A O 1
ATOM 692 N N . GLN A 1 101 ? -17.400 2.622 18.987 1.00 96.62 101 GLN A N 1
ATOM 693 C CA . GLN A 1 101 ? -18.413 3.428 19.649 1.00 96.62 101 GLN A CA 1
ATOM 694 C C . GLN A 1 101 ? -19.307 2.505 20.483 1.00 96.62 101 GLN A C 1
ATOM 696 O O . GLN A 1 101 ? -20.180 1.802 19.961 1.00 96.62 101 GLN A O 1
ATOM 701 N N . CYS A 1 102 ? -19.071 2.499 21.792 1.00 86.06 102 CYS A N 1
ATOM 702 C CA . CYS A 1 102 ? -19.785 1.630 22.715 1.00 86.06 102 CYS A CA 1
ATOM 703 C C . CYS A 1 102 ? -21.239 2.056 22.918 1.00 86.06 102 CYS A C 1
ATOM 705 O O . CYS A 1 102 ? -21.586 3.239 22.891 1.00 86.06 102 CYS A O 1
ATOM 707 N N . ARG A 1 103 ? -22.105 1.061 23.138 1.00 83.12 103 ARG A N 1
ATOM 708 C CA . ARG A 1 103 ? -23.465 1.308 23.625 1.00 83.12 103 ARG A CA 1
ATOM 709 C C . ARG A 1 103 ? -23.419 1.764 25.083 1.00 83.12 103 ARG A C 1
ATOM 711 O O . ARG A 1 103 ? -22.468 1.471 25.803 1.00 83.12 103 ARG A O 1
ATOM 718 N N . LEU A 1 104 ? -24.483 2.438 25.519 1.00 76.00 104 LEU A N 1
ATOM 719 C CA . LEU A 1 104 ? -24.654 2.853 26.912 1.00 76.00 104 LEU A CA 1
ATOM 720 C C . LEU A 1 104 ? -24.420 1.677 27.874 1.00 76.00 104 LEU A C 1
ATOM 722 O O . LEU A 1 104 ? -24.967 0.592 27.672 1.00 76.00 104 LEU A O 1
ATOM 726 N N . GLY A 1 105 ? -23.612 1.917 28.911 1.00 70.25 105 GLY A N 1
ATOM 727 C CA . GLY A 1 105 ? -23.245 0.917 29.917 1.00 70.25 105 GLY A CA 1
ATOM 728 C C . GLY A 1 105 ? -22.028 0.053 29.572 1.00 70.25 105 GLY A C 1
ATOM 729 O O . GLY A 1 105 ? -21.675 -0.800 30.378 1.00 70.25 105 GLY A O 1
ATOM 730 N N . TYR A 1 106 ? -21.365 0.262 28.430 1.00 78.81 106 TYR A N 1
ATOM 731 C CA . TYR A 1 106 ? -20.127 -0.439 28.069 1.00 78.81 106 TYR A CA 1
ATOM 732 C C . TYR A 1 106 ? -18.975 0.535 27.839 1.00 78.81 106 TYR A C 1
ATOM 734 O O . TYR A 1 106 ? -19.168 1.617 27.284 1.00 78.81 106 TYR A O 1
ATOM 742 N N . ILE A 1 107 ? -17.782 0.133 28.268 1.00 83.38 107 ILE A N 1
ATOM 743 C CA . ILE A 1 107 ? -16.530 0.885 28.149 1.00 83.38 107 ILE A CA 1
ATOM 744 C C . ILE A 1 107 ? -15.393 -0.060 27.730 1.00 83.38 107 ILE A C 1
ATOM 746 O O . ILE A 1 107 ? -15.605 -1.255 27.522 1.00 83.38 107 ILE A O 1
ATOM 750 N N . GLY A 1 108 ? -14.187 0.486 27.602 1.00 91.56 108 GLY A N 1
ATOM 751 C CA . GLY A 1 108 ? -13.024 -0.232 27.085 1.00 91.56 108 GLY A CA 1
ATOM 752 C C . GLY A 1 108 ? -12.811 0.034 25.598 1.00 91.56 108 GLY A C 1
ATOM 753 O O . GLY A 1 108 ? -13.680 0.576 24.912 1.00 91.56 108 GLY A O 1
ATOM 754 N N . VAL A 1 109 ? -11.626 -0.323 25.100 1.00 96.19 109 VAL A N 1
ATOM 755 C CA . VAL A 1 109 ? -11.238 -0.083 23.696 1.00 96.19 109 VAL A CA 1
ATOM 756 C C . VAL A 1 109 ? -12.143 -0.863 22.742 1.00 96.19 109 VAL A C 1
ATOM 758 O O . VAL A 1 109 ? -12.458 -0.381 21.657 1.00 96.19 109 VAL A O 1
ATO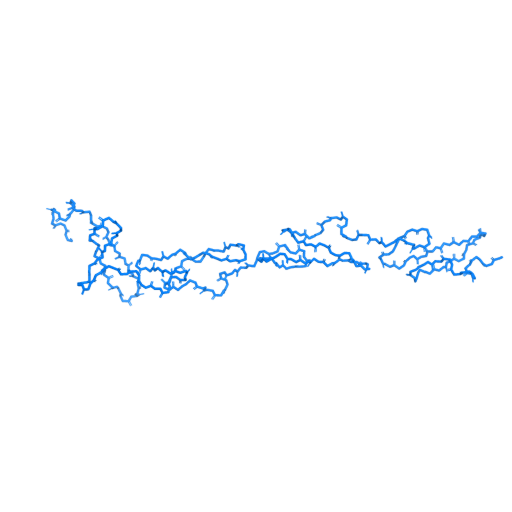M 761 N N . ASN A 1 110 ? -12.608 -2.032 23.183 1.00 96.88 110 ASN A N 1
ATOM 762 C CA . ASN A 1 110 ? -13.434 -2.959 22.424 1.00 96.88 110 ASN A CA 1
ATOM 763 C C . ASN A 1 110 ? -14.846 -3.090 23.000 1.00 96.88 110 ASN A C 1
ATOM 765 O O . ASN A 1 110 ? -15.554 -4.032 22.649 1.00 96.88 110 ASN A O 1
ATOM 769 N N . CYS A 1 111 ? -15.278 -2.176 23.874 1.00 91.81 111 CYS A N 1
ATOM 770 C CA . CYS A 1 111 ? -16.555 -2.270 24.591 1.00 91.81 111 CYS A CA 1
ATOM 771 C C . CYS A 1 111 ? -16.712 -3.573 25.395 1.00 91.81 111 CYS A C 1
ATOM 773 O O . CYS A 1 111 ? -17.823 -4.079 25.557 1.00 91.81 111 CYS A O 1
ATOM 775 N N . GLU A 1 112 ? -15.600 -4.157 25.833 1.00 92.75 112 GLU A N 1
ATOM 776 C CA . GLU A 1 112 ? -15.501 -5.445 26.515 1.00 92.75 112 GLU A CA 1
ATOM 777 C C . GLU A 1 112 ? -15.814 -5.351 28.013 1.00 92.75 112 GLU A C 1
ATOM 779 O O . GLU A 1 112 ? -16.154 -6.352 28.646 1.00 92.75 112 GLU A O 1
ATOM 784 N N . GLU A 1 113 ? -15.745 -4.145 28.571 1.00 82.56 113 GLU A N 1
ATOM 785 C CA . GLU A 1 113 ? -16.024 -3.876 29.972 1.00 82.56 113 GLU A CA 1
ATOM 786 C C . GLU A 1 113 ? -17.427 -3.290 30.131 1.00 82.56 113 GLU A C 1
ATOM 788 O O . GLU A 1 113 ? -17.916 -2.524 29.300 1.00 82.56 113 GLU A O 1
ATOM 793 N N . VAL A 1 114 ? -18.086 -3.625 31.235 1.00 74.12 114 VAL A N 1
ATOM 794 C CA . VAL A 1 114 ? -19.333 -2.966 31.623 1.00 74.12 114 VAL A CA 1
ATOM 795 C C . VAL A 1 114 ? -18.965 -1.723 32.428 1.00 74.12 114 VAL A C 1
ATOM 797 O O . VAL A 1 114 ? -18.344 -1.822 33.486 1.00 74.12 114 VAL A O 1
ATOM 800 N N . GLY A 1 115 ? -19.349 -0.549 31.932 1.00 63.66 115 GLY A N 1
ATOM 801 C CA . GLY A 1 115 ? -19.261 0.696 32.684 1.00 63.66 115 GLY A CA 1
ATOM 802 C C . GLY A 1 115 ? -20.332 0.700 33.769 1.00 63.66 115 GLY A C 1
ATOM 803 O O . GLY A 1 115 ? -21.506 0.916 33.475 1.00 63.66 115 GLY A O 1
ATOM 804 N N . PHE A 1 116 ? -19.942 0.429 35.015 1.00 58.66 116 PHE A N 1
ATOM 805 C CA . PHE A 1 116 ? -20.832 0.476 36.176 1.00 58.66 116 PHE A CA 1
ATOM 806 C C . PHE A 1 116 ? -20.670 1.780 36.960 1.00 58.66 116 PHE A C 1
ATOM 808 O O . PHE A 1 116 ? -19.560 2.282 37.126 1.00 58.66 116 PHE A O 1
ATOM 815 N N . CYS A 1 117 ? -21.763 2.245 37.566 1.00 45.75 117 CYS A N 1
ATOM 816 C CA . CYS A 1 117 ? -21.720 2.980 38.828 1.00 45.75 117 CYS A CA 1
ATOM 817 C C . CYS A 1 117 ? -22.627 2.258 39.852 1.00 45.75 117 CYS A C 1
ATOM 819 O O . CYS A 1 117 ? -23.790 2.022 39.567 1.00 45.75 117 CYS A O 1
ATOM 821 N N . ASP A 1 118 ? -22.015 1.888 40.987 1.00 41.41 118 ASP A N 1
ATOM 822 C CA . ASP A 1 118 ? -22.476 1.360 42.296 1.00 41.41 118 ASP A CA 1
ATOM 823 C C . ASP A 1 118 ? -23.314 0.058 42.484 1.00 41.41 118 ASP A C 1
ATOM 825 O O . ASP A 1 118 ? -24.013 -0.450 41.609 1.00 41.41 118 ASP A O 1
ATOM 829 N N . LEU A 1 119 ? -23.133 -0.503 43.697 1.00 36.28 119 LEU A N 1
ATOM 830 C CA . LEU A 1 119 ? -23.496 -1.837 44.206 1.00 36.28 119 LEU A CA 1
ATOM 831 C C . LEU A 1 119 ? -24.992 -2.055 44.520 1.00 36.28 119 LEU A C 1
ATOM 833 O O . LEU A 1 119 ? -25.344 -3.156 44.946 1.00 36.28 119 LEU A O 1
ATOM 837 N N . GLU A 1 120 ? -25.871 -1.075 44.294 1.00 38.06 120 GLU A N 1
ATOM 838 C CA . GLU A 1 120 ? -27.323 -1.219 44.524 1.00 38.06 120 GLU A CA 1
ATOM 839 C C . GLU A 1 120 ? -28.168 -1.214 43.233 1.00 38.06 120 GLU A C 1
ATOM 841 O O . GLU A 1 120 ? -29.394 -1.316 43.288 1.00 38.06 120 GLU A O 1
ATOM 846 N N . GLY A 1 121 ? -27.530 -1.190 42.055 1.00 40.50 121 GLY A N 1
ATOM 847 C CA . GLY A 1 121 ? -28.212 -1.383 40.767 1.00 40.50 121 GLY A CA 1
ATOM 848 C C . GLY A 1 121 ? -28.845 -0.120 40.174 1.00 40.50 121 GLY A C 1
ATOM 849 O O . GLY A 1 121 ? -29.840 -0.216 39.451 1.00 40.50 121 GLY A O 1
ATOM 850 N N . MET A 1 122 ? -28.277 1.055 40.454 1.00 45.41 122 MET A N 1
ATOM 851 C CA . MET A 1 122 ? -28.732 2.343 39.919 1.00 45.41 122 MET A CA 1
ATOM 852 C C . MET A 1 122 ? -27.686 2.956 38.988 1.00 45.41 122 MET A C 1
ATOM 854 O O . MET A 1 122 ? -26.495 2.915 39.259 1.00 45.41 122 MET A O 1
ATOM 858 N N . TRP A 1 123 ? -28.132 3.533 37.878 1.00 49.06 123 TRP A N 1
ATOM 859 C CA . TRP A 1 123 ? -27.258 4.013 36.810 1.00 49.06 123 TRP A CA 1
ATOM 860 C C . TRP A 1 123 ? -26.928 5.484 37.017 1.00 49.06 123 TRP A C 1
ATOM 862 O O . TRP A 1 123 ? -27.857 6.268 37.143 1.00 49.06 123 TRP A O 1
ATOM 872 N N . TYR A 1 124 ? -25.657 5.874 36.971 1.00 46.09 124 TYR A N 1
ATOM 873 C CA . TYR A 1 124 ? -25.254 7.282 36.993 1.00 46.09 124 TYR A CA 1
ATOM 874 C C . TYR A 1 124 ? -24.456 7.625 35.732 1.00 46.09 124 TYR A C 1
ATOM 876 O O . TYR A 1 124 ? -23.607 6.839 35.314 1.00 46.09 124 TYR A O 1
ATOM 884 N N . ASN A 1 125 ? -24.724 8.775 35.104 1.00 40.94 125 ASN A N 1
ATOM 885 C CA . ASN A 1 125 ? -23.780 9.383 34.154 1.00 40.94 125 ASN A CA 1
ATOM 886 C C . ASN A 1 125 ? -22.764 10.266 34.914 1.00 40.94 125 ASN A C 1
ATOM 888 O O . ASN A 1 125 ? -22.893 10.453 36.125 1.00 40.94 125 ASN A O 1
ATOM 892 N N . GLU A 1 126 ? -21.783 10.859 34.218 1.00 42.31 126 GLU A N 1
ATOM 893 C CA . GLU A 1 126 ? -20.785 11.786 34.802 1.00 42.31 126 GLU A CA 1
ATOM 894 C C . GLU A 1 126 ? -21.394 13.005 35.542 1.00 42.31 126 GLU A C 1
ATOM 896 O O . GLU A 1 126 ? -20.669 13.757 36.190 1.00 42.31 126 GLU A O 1
ATOM 901 N N . CYS A 1 127 ? -22.717 13.209 35.480 1.00 44.34 127 CYS A N 1
ATOM 902 C CA . CYS A 1 127 ? -23.455 14.250 36.197 1.00 44.34 127 CYS A CA 1
ATOM 903 C C . CYS A 1 127 ? -24.147 13.761 37.483 1.00 44.34 127 CYS A C 1
ATOM 905 O O . CYS A 1 127 ? -24.816 14.558 38.136 1.00 44.34 127 CYS A O 1
ATOM 907 N N . ASN A 1 128 ? -23.949 12.500 37.892 1.00 46.00 128 ASN A N 1
ATOM 908 C CA . ASN A 1 128 ? -24.523 11.924 39.115 1.00 46.00 128 ASN A CA 1
ATOM 909 C C . ASN A 1 128 ? -26.065 11.748 39.075 1.00 46.00 128 ASN A C 1
ATOM 911 O O . ASN A 1 128 ? -26.708 11.694 40.125 1.00 46.00 128 ASN A O 1
ATOM 915 N N . ASP A 1 129 ? -26.658 11.610 37.881 1.00 44.62 129 ASP A N 1
ATOM 916 C CA . ASP A 1 129 ? -28.109 11.441 37.681 1.00 44.62 129 ASP A CA 1
ATOM 917 C C . ASP A 1 129 ? -28.541 9.975 37.530 1.00 44.62 129 ASP A C 1
ATOM 919 O O . ASP A 1 129 ? -27.926 9.227 36.776 1.00 44.62 129 ASP A O 1
ATOM 923 N N . GLN A 1 130 ? -29.653 9.583 38.167 1.00 45.31 130 GLN A N 1
ATOM 924 C CA . GLN A 1 130 ? -30.156 8.202 38.162 1.00 45.31 130 GLN A CA 1
ATOM 925 C C . GLN A 1 130 ? -30.937 7.803 36.903 1.00 45.31 130 GLN A C 1
ATOM 927 O O . GLN A 1 130 ? -32.072 8.252 36.716 1.00 45.31 130 GLN A O 1
ATOM 932 N N . VAL A 1 131 ? -30.407 6.864 36.116 1.00 44.44 131 VAL A N 1
ATOM 933 C CA . VAL A 1 131 ? -31.117 6.199 35.006 1.00 44.44 131 VAL A CA 1
ATOM 934 C C . VAL A 1 131 ? -31.720 4.872 35.496 1.00 44.44 131 VAL A C 1
ATOM 936 O O . VAL A 1 131 ? -31.189 4.219 36.392 1.00 44.44 131 VAL A O 1
ATOM 939 N N . THR A 1 132 ? -32.865 4.463 34.954 1.00 43.62 132 THR A N 1
ATOM 940 C CA . THR A 1 132 ? -33.484 3.152 35.215 1.00 43.62 132 THR A CA 1
ATOM 941 C C . THR A 1 132 ? -33.415 2.341 33.929 1.00 43.62 132 THR A C 1
ATOM 943 O O . THR A 1 132 ? -33.803 2.846 32.880 1.00 43.62 132 THR A O 1
ATOM 946 N N . ILE A 1 133 ? -32.904 1.107 33.983 1.00 45.22 133 ILE A N 1
ATOM 947 C CA . ILE A 1 133 ? -32.793 0.259 32.790 1.00 45.22 133 ILE A CA 1
ATOM 948 C C . ILE A 1 133 ? -33.560 -1.049 32.971 1.00 45.22 133 ILE A C 1
ATOM 950 O O . ILE A 1 133 ? -33.343 -1.793 33.927 1.00 45.22 133 ILE A O 1
ATOM 954 N N . THR A 1 134 ? -34.443 -1.340 32.016 1.00 42.53 134 THR A N 1
ATOM 955 C CA . THR A 1 134 ? -35.285 -2.539 31.977 1.00 42.53 134 THR A CA 1
ATOM 956 C C . THR A 1 134 ? -34.704 -3.578 31.016 1.00 42.53 134 THR A C 1
ATOM 958 O O . THR A 1 134 ? -34.455 -3.311 29.840 1.00 42.53 134 THR A O 1
ATOM 961 N N . LYS A 1 135 ? -34.506 -4.805 31.507 1.00 38.81 135 LYS A N 1
ATOM 962 C CA . LYS A 1 135 ? -34.022 -5.943 30.714 1.00 38.81 135 LYS A CA 1
ATOM 963 C C . LYS A 1 135 ? -35.171 -6.535 29.891 1.00 38.81 135 LYS A C 1
ATOM 965 O O . LYS A 1 135 ? -36.124 -7.060 30.460 1.00 38.81 135 LYS A O 1
ATOM 970 N N . THR A 1 136 ? -35.073 -6.497 28.563 1.00 42.56 136 THR A N 1
ATOM 971 C CA . THR A 1 136 ? -36.017 -7.186 27.664 1.00 42.56 136 THR A CA 1
ATOM 972 C C . THR A 1 136 ? -35.540 -8.609 27.340 1.00 42.56 136 THR A C 1
ATOM 974 O O . THR A 1 136 ? -34.351 -8.923 27.441 1.00 42.56 136 THR A O 1
ATOM 977 N N . SER A 1 137 ? -36.461 -9.497 26.944 1.00 36.84 137 SER A N 1
ATOM 978 C CA . SER A 1 137 ? -36.179 -10.906 26.605 1.00 36.84 137 SER A CA 1
ATOM 979 C C . SER A 1 137 ? -35.283 -11.093 25.373 1.00 36.84 137 SER A C 1
ATOM 981 O O . SER A 1 137 ? -34.792 -12.195 25.138 1.00 36.84 137 SER A O 1
ATOM 983 N N . THR A 1 138 ? -35.044 -10.028 24.607 1.00 41.69 138 THR A N 1
ATOM 984 C CA . THR A 1 138 ? -34.197 -10.008 23.406 1.00 41.69 138 THR A CA 1
ATOM 985 C C . THR A 1 138 ? -32.821 -9.379 23.644 1.00 41.69 138 THR A C 1
ATOM 987 O O . THR A 1 138 ? -32.041 -9.248 22.705 1.00 41.69 138 THR A O 1
ATOM 990 N N . GLY A 1 139 ? -32.487 -9.014 24.888 1.00 37.53 139 GLY A N 1
ATOM 991 C CA . GLY A 1 139 ? -31.148 -8.536 25.251 1.00 37.53 139 GLY A CA 1
ATOM 992 C C . GLY A 1 139 ? -30.830 -7.098 24.827 1.00 37.53 139 GLY A C 1
ATOM 993 O O . GLY A 1 139 ? -29.683 -6.680 24.950 1.00 37.53 139 GLY A O 1
ATOM 994 N N . MET A 1 140 ? -31.815 -6.320 24.364 1.00 36.00 140 MET A N 1
ATOM 995 C CA . MET A 1 140 ? -31.639 -4.889 24.101 1.00 36.00 140 MET A CA 1
ATOM 996 C C . MET A 1 140 ? -32.210 -4.059 25.251 1.00 36.00 140 MET A C 1
ATOM 998 O O . MET A 1 140 ? -33.395 -4.140 25.577 1.00 36.00 140 MET A O 1
ATOM 1002 N N . MET A 1 141 ? -31.336 -3.269 25.868 1.00 45.66 141 MET A N 1
ATOM 1003 C CA . MET A 1 141 ? -31.674 -2.315 26.917 1.00 45.66 141 MET A CA 1
ATOM 1004 C C . MET A 1 141 ? -32.174 -1.028 26.249 1.00 45.66 141 MET A C 1
ATOM 1006 O O . MET A 1 141 ? -31.392 -0.304 25.638 1.00 45.66 141 MET A O 1
ATOM 1010 N N . LEU A 1 142 ? -33.482 -0.780 26.302 1.00 41.12 142 LEU A N 1
ATOM 1011 C CA . LEU A 1 142 ? -34.084 0.517 25.991 1.00 41.12 142 LEU A CA 1
ATOM 1012 C C . LEU A 1 142 ? -34.331 1.195 27.339 1.00 41.12 142 LEU A C 1
ATOM 1014 O O . LEU A 1 142 ? -35.164 0.731 28.112 1.00 41.12 142 LEU A O 1
ATOM 1018 N N . GLY A 1 143 ? -33.542 2.216 27.663 1.00 44.97 143 GLY A N 1
ATOM 1019 C CA . GLY A 1 143 ? -33.837 3.091 28.792 1.00 44.97 143 GLY A CA 1
ATOM 1020 C C . GLY A 1 143 ? -34.681 4.248 28.284 1.00 44.97 143 GLY A C 1
ATOM 1021 O O . GLY A 1 143 ? -34.172 5.066 27.518 1.00 44.97 143 GLY A O 1
ATOM 1022 N N . ASP A 1 144 ? -35.949 4.307 28.679 1.00 41.22 144 ASP A N 1
ATOM 1023 C CA . ASP A 1 144 ? -36.738 5.523 28.513 1.00 41.22 144 ASP A CA 1
ATOM 1024 C C . ASP A 1 144 ? -36.160 6.601 29.443 1.00 41.22 144 ASP A C 1
ATOM 1026 O O . ASP A 1 144 ? -35.936 6.386 30.637 1.00 41.22 144 ASP A O 1
ATOM 1030 N N . TYR A 1 145 ? -35.839 7.753 28.861 1.00 40.62 145 TYR A N 1
ATOM 1031 C CA . TYR A 1 145 ? -35.279 8.899 29.565 1.00 40.62 145 TYR A CA 1
ATOM 1032 C C . TYR A 1 145 ? -36.399 9.626 30.316 1.00 40.62 145 TYR A C 1
ATOM 1034 O O . TYR A 1 145 ? -37.348 10.086 29.691 1.00 40.62 145 TYR A O 1
ATOM 1042 N N . MET A 1 146 ? -36.282 9.749 31.639 1.00 42.12 146 MET A N 1
ATOM 1043 C CA . MET A 1 146 ? -37.188 10.554 32.464 1.00 42.12 146 MET A CA 1
ATOM 1044 C C . MET A 1 146 ? -36.367 11.577 33.247 1.00 42.12 146 MET A C 1
ATOM 1046 O O . MET A 1 146 ? -35.546 11.220 34.096 1.00 42.12 146 MET A O 1
ATOM 1050 N N . THR A 1 147 ? -36.588 12.857 32.962 1.00 41.50 147 THR A N 1
ATOM 1051 C CA . THR A 1 147 ? -35.978 13.980 33.679 1.00 41.50 147 THR A CA 1
ATOM 1052 C C . THR A 1 147 ? -36.462 14.041 35.132 1.00 41.50 147 THR A C 1
ATOM 1054 O O . THR A 1 147 ? -37.548 13.568 35.476 1.00 41.50 147 THR A O 1
ATOM 1057 N N . TYR A 1 148 ? -35.686 14.688 36.011 1.00 40.91 148 TYR A N 1
ATOM 1058 C CA . TYR A 1 148 ? -36.069 14.935 37.412 1.00 40.91 148 TYR A CA 1
ATOM 1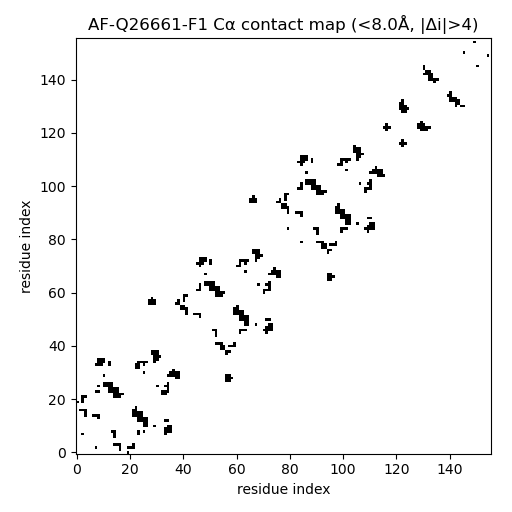059 C C . TYR A 1 148 ? -37.471 15.562 37.546 1.00 40.91 148 TYR A C 1
ATOM 1061 O O . TYR A 1 148 ? -38.248 15.202 38.432 1.00 40.91 148 TYR A O 1
ATOM 1069 N N . ASN A 1 149 ? -37.819 16.459 36.622 1.00 41.31 149 ASN A N 1
ATOM 1070 C CA . ASN A 1 149 ? -39.110 17.142 36.610 1.00 41.31 149 ASN A CA 1
ATOM 1071 C C . ASN A 1 149 ? -40.271 16.202 36.255 1.00 41.31 149 ASN A C 1
ATOM 1073 O O . ASN A 1 149 ? -41.351 16.334 36.823 1.00 41.31 149 ASN A O 1
ATOM 1077 N N . GLU A 1 150 ? -40.058 15.231 35.367 1.00 41.78 150 GLU A N 1
ATOM 1078 C CA . GLU A 1 150 ? -41.079 14.239 35.002 1.00 41.78 150 GLU A CA 1
ATOM 1079 C C . GLU A 1 150 ? -41.340 13.255 36.152 1.00 41.78 150 GLU A C 1
ATOM 1081 O O . GLU A 1 150 ? -42.485 12.869 36.396 1.00 41.78 150 GLU A O 1
ATOM 1086 N N . ARG A 1 151 ? -40.307 12.947 36.950 1.00 46.28 151 ARG A N 1
ATOM 1087 C CA . ARG A 1 151 ? -40.412 12.111 38.158 1.00 46.28 151 ARG A CA 1
ATOM 1088 C C . ARG A 1 151 ? -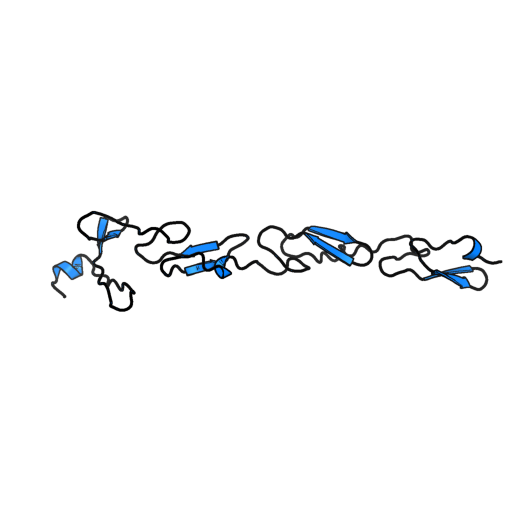41.226 12.782 39.272 1.00 46.28 151 ARG A C 1
ATOM 1090 O O . ARG A 1 151 ? -42.004 12.117 39.952 1.00 46.28 151 ARG A O 1
ATOM 1097 N N . ALA A 1 152 ? -41.100 14.101 39.430 1.00 44.12 152 ALA A N 1
ATOM 1098 C CA . ALA A 1 152 ? -41.879 14.875 40.403 1.00 44.12 152 ALA A CA 1
ATOM 1099 C C . ALA A 1 152 ? -43.387 14.935 40.079 1.00 44.12 152 ALA A C 1
ATOM 1101 O O . ALA A 1 152 ? -44.185 15.303 40.941 1.00 44.12 152 ALA A O 1
ATOM 1102 N N . LEU A 1 153 ? -43.780 14.567 38.855 1.00 43.75 153 LEU A N 1
ATOM 1103 C CA . LEU A 1 153 ? -45.161 14.621 38.374 1.00 43.75 153 LEU A CA 1
ATOM 1104 C C . LEU A 1 153 ? -45.869 13.253 38.347 1.00 43.75 153 LEU A C 1
ATOM 1106 O O . LEU A 1 153 ? -47.049 13.198 38.012 1.00 43.75 153 LEU A O 1
ATOM 1110 N N . GLY A 1 154 ? -45.196 12.167 38.747 1.00 35.12 154 GLY A N 1
ATOM 1111 C CA . GLY A 1 154 ? -45.836 10.864 38.975 1.00 35.12 154 GLY A CA 1
ATOM 1112 C C . GLY A 1 154 ? -46.305 10.124 37.719 1.00 35.12 154 GLY A C 1
ATOM 1113 O O . GLY A 1 154 ? -47.189 9.275 37.818 1.00 35.12 154 GLY A O 1
ATOM 1114 N N . TYR A 1 155 ? -45.736 10.427 36.551 1.00 35.56 155 TYR A N 1
ATOM 1115 C CA . TYR A 1 155 ? -45.997 9.662 35.334 1.00 35.56 155 TYR A CA 1
ATOM 1116 C C . TYR A 1 155 ? -45.163 8.374 35.356 1.00 35.56 155 TYR A C 1
ATOM 1118 O O . TYR A 1 155 ? -43.934 8.430 35.403 1.00 35.56 155 TYR A O 1
ATOM 1126 N N . ALA A 1 156 ? -45.858 7.236 35.400 1.00 43.59 156 ALA A N 1
ATOM 1127 C CA . ALA A 1 156 ? -45.313 5.888 35.262 1.00 43.59 156 ALA A CA 1
ATOM 1128 C C . ALA A 1 156 ? -45.669 5.320 33.887 1.00 43.59 156 ALA A C 1
ATOM 1130 O O . ALA A 1 156 ? -46.763 5.673 33.383 1.00 43.59 156 ALA A O 1
#

Nearest PDB structures (foldseek):
  4cud-assembly1_A  TM=9.340E-01  e=1.365E-15  Homo sapiens
  4cuf-assembly1_A  TM=9.196E-01  e=3.374E-15  Homo sapiens
  4d0f-assembly1_A-2  TM=9.141E-01  e=4.562E-15  Homo sapiens
  5mwb-assembly1_A  TM=9.208E-01  e=5.807E-15  Homo sapiens
  9b3n-assembly1_A  TM=5.253E-01  e=1.352E-14  Homo sapiens